Protein AF-A0A5Q2VBS4-F1 (afdb_monomer_lite)

Radius of gyration: 21.19 Å; chains: 1; bounding box: 33×41×61 Å

Organism: Serratia proteamaculans (NCBI:txid28151)

Structure (mmCIF, N/CA/C/O backbone):
data_AF-A0A5Q2VBS4-F1
#
_entry.id   AF-A0A5Q2VBS4-F1
#
loop_
_atom_site.group_PDB
_atom_site.id
_atom_site.type_symbol
_atom_site.label_atom_id
_atom_site.label_alt_id
_atom_site.label_comp_id
_atom_site.label_asym_id
_atom_site.label_entity_id
_atom_site.label_seq_id
_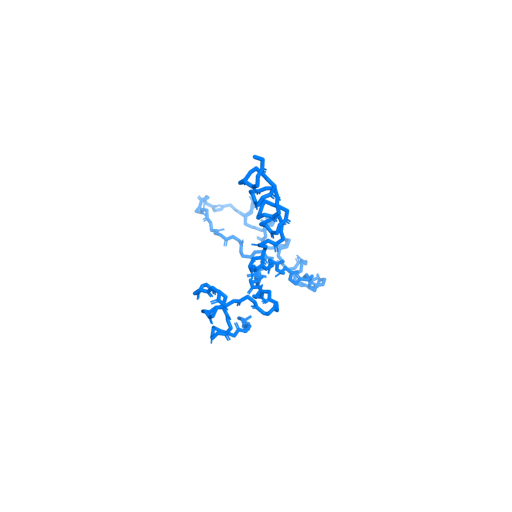atom_site.pdbx_PDB_ins_code
_atom_site.Cartn_x
_atom_site.Cartn_y
_atom_site.Cartn_z
_atom_site.occupancy
_atom_site.B_iso_or_equiv
_atom_site.auth_seq_id
_atom_site.auth_comp_id
_atom_site.auth_asym_id
_atom_site.auth_atom_id
_atom_site.pdbx_PDB_model_num
ATOM 1 N N . MET A 1 1 ? -15.558 30.916 27.218 1.00 55.53 1 MET A N 1
ATOM 2 C CA . MET A 1 1 ? -14.159 30.575 26.851 1.00 55.53 1 MET A CA 1
ATOM 3 C C . MET A 1 1 ? -13.826 29.078 26.900 1.00 55.53 1 MET A C 1
ATOM 5 O O . MET A 1 1 ? -12.965 28.667 26.139 1.00 55.53 1 MET A O 1
ATOM 9 N N . LYS A 1 2 ? -14.499 28.239 27.709 1.00 66.06 2 LYS A N 1
ATOM 10 C CA . LYS A 1 2 ? -14.224 26.783 27.789 1.00 66.06 2 LYS A CA 1
ATOM 11 C C . LYS A 1 2 ? -14.355 26.029 26.453 1.00 66.06 2 LYS A C 1
ATOM 13 O O . LYS A 1 2 ? -13.474 25.256 26.110 1.00 66.06 2 LYS A O 1
ATOM 18 N N . ILE A 1 3 ? -15.407 26.316 25.682 1.00 73.56 3 ILE A N 1
ATOM 19 C CA . ILE A 1 3 ? -15.711 25.614 24.419 1.00 73.56 3 ILE A CA 1
ATOM 20 C C . ILE A 1 3 ? -14.627 25.865 23.356 1.00 73.56 3 ILE A C 1
ATOM 22 O O . ILE A 1 3 ? -14.206 24.942 22.671 1.00 73.56 3 ILE A O 1
ATOM 26 N N . GLN A 1 4 ? -14.124 27.100 23.271 1.00 74.50 4 GLN A N 1
ATOM 27 C CA . GLN A 1 4 ? -13.070 27.483 22.324 1.00 74.50 4 GLN A CA 1
ATOM 28 C C . GLN A 1 4 ? -11.758 26.736 22.603 1.00 74.50 4 GLN A C 1
ATOM 30 O O . GLN A 1 4 ? -11.095 26.268 21.682 1.00 74.50 4 GLN A O 1
ATOM 35 N N . LEU A 1 5 ? -11.419 26.561 23.884 1.00 77.62 5 LEU A N 1
ATOM 36 C CA . LEU A 1 5 ? -10.225 25.826 24.290 1.00 77.62 5 LEU A CA 1
ATOM 37 C C . LEU A 1 5 ? -10.358 24.324 23.983 1.00 77.62 5 LEU A C 1
ATOM 39 O O . LEU A 1 5 ? -9.423 23.716 23.472 1.00 77.62 5 LEU A O 1
ATOM 43 N N . SER A 1 6 ? -11.536 23.736 24.219 1.00 77.00 6 SER A N 1
ATOM 44 C CA . SER A 1 6 ? -11.823 22.335 23.876 1.00 77.00 6 SER A CA 1
ATOM 45 C C . SER A 1 6 ? -11.724 22.056 22.372 1.00 77.00 6 SER A C 1
ATOM 47 O O . SER A 1 6 ? -11.183 21.025 21.980 1.00 77.00 6 SER A O 1
ATOM 49 N N . LEU A 1 7 ? -12.200 22.978 21.528 1.00 77.31 7 LEU A N 1
ATOM 50 C CA . LEU A 1 7 ? -12.106 22.855 20.069 1.00 77.31 7 LEU A CA 1
ATOM 51 C C . LEU A 1 7 ? -10.656 22.940 19.574 1.00 77.31 7 LEU A C 1
ATOM 53 O O . LEU A 1 7 ? -10.266 22.178 18.692 1.00 77.31 7 LEU A O 1
ATOM 57 N N . LEU A 1 8 ? -9.840 23.804 20.185 1.00 77.69 8 LEU A N 1
ATOM 58 C CA . LEU A 1 8 ? -8.404 23.904 19.909 1.00 77.69 8 LEU A CA 1
ATOM 59 C C . LEU A 1 8 ? -7.665 22.594 20.214 1.00 77.69 8 LEU A C 1
ATOM 61 O O . LEU A 1 8 ? -6.902 22.112 19.377 1.00 77.69 8 LEU A O 1
ATOM 65 N N . PHE A 1 9 ? -7.932 21.976 21.369 1.00 73.62 9 PHE A N 1
ATOM 66 C CA . PHE A 1 9 ? -7.343 20.677 21.718 1.00 73.62 9 PHE A CA 1
ATOM 67 C C . PHE A 1 9 ? -7.788 19.557 20.772 1.00 73.62 9 PHE A C 1
ATOM 69 O O . PHE A 1 9 ? -6.964 18.736 20.370 1.00 73.62 9 PHE A O 1
ATOM 76 N N . LEU A 1 10 ? -9.061 19.543 20.367 1.00 70.94 10 LEU A N 1
ATOM 77 C CA . LEU A 1 10 ? -9.569 18.551 19.420 1.00 70.94 10 LEU A CA 1
ATOM 78 C C . LEU A 1 10 ? -8.926 18.706 18.029 1.00 70.94 10 LEU A C 1
ATOM 80 O O . LEU A 1 10 ? -8.558 17.708 17.415 1.00 70.94 10 LEU A O 1
ATOM 84 N N . GLY A 1 11 ? -8.717 19.942 17.562 1.00 66.81 11 GLY A N 1
ATOM 85 C CA . GLY A 1 11 ? -8.020 20.228 16.303 1.00 66.81 11 GLY A CA 1
ATOM 86 C C . GLY A 1 11 ? -6.540 19.822 16.319 1.00 66.81 11 GLY A C 1
ATOM 87 O O . GLY A 1 11 ? -6.051 19.231 15.356 1.00 66.81 11 GLY A O 1
ATOM 88 N N . LEU A 1 12 ? -5.839 20.059 17.433 1.00 64.75 12 LEU A N 1
ATOM 89 C CA . LEU A 1 12 ? -4.443 19.636 17.624 1.00 64.75 12 LEU A CA 1
ATOM 90 C C . LEU A 1 12 ? -4.290 18.106 17.622 1.00 64.75 12 LEU A C 1
ATOM 92 O O . LEU A 1 12 ? -3.320 17.584 17.070 1.00 64.75 12 LEU A O 1
ATOM 96 N N . LEU A 1 13 ? -5.257 17.384 18.196 1.00 61.66 13 LEU A N 1
ATOM 97 C CA . LEU A 1 13 ? -5.301 15.917 18.178 1.00 61.66 13 LEU A CA 1
ATOM 98 C C . LEU A 1 13 ? -5.672 15.369 16.787 1.00 61.66 13 LEU A C 1
ATOM 100 O O . LEU A 1 13 ? -5.111 14.362 16.352 1.00 61.66 13 LEU A O 1
ATOM 104 N N . ALA A 1 14 ? -6.557 16.051 16.054 1.00 60.50 14 ALA A N 1
ATOM 105 C CA . ALA A 1 14 ? -6.974 15.656 14.707 1.00 60.50 14 ALA A CA 1
ATOM 106 C C . ALA A 1 14 ? -5.844 15.759 13.666 1.00 60.50 14 ALA A C 1
ATOM 108 O O . ALA A 1 14 ? -5.799 14.961 12.731 1.00 60.50 14 ALA A O 1
ATOM 109 N N . GLY A 1 15 ? -4.877 16.666 13.856 1.00 56.72 15 GLY A N 1
ATOM 110 C CA . GLY A 1 15 ? -3.699 16.789 12.986 1.00 56.72 15 GLY A CA 1
ATOM 111 C C . GLY A 1 15 ? -2.792 15.547 12.953 1.00 56.72 15 GLY A C 1
ATOM 112 O O . GLY A 1 15 ? -1.915 15.447 12.098 1.00 56.72 15 GLY A O 1
ATOM 113 N N . ARG A 1 16 ? -2.996 14.583 13.866 1.00 55.75 16 ARG A N 1
ATOM 114 C CA . ARG A 1 16 ? -2.279 13.296 13.924 1.00 55.75 16 ARG A CA 1
ATOM 115 C C . ARG A 1 16 ? -3.151 12.097 13.536 1.00 55.75 16 ARG A C 1
ATOM 117 O O . ARG A 1 16 ? -2.744 10.960 13.749 1.00 55.75 16 ARG A O 1
ATOM 124 N N . ALA A 1 17 ? -4.322 12.316 12.937 1.00 62.16 17 ALA A N 1
ATOM 125 C CA . ALA A 1 17 ? -5.250 11.252 12.549 1.00 62.16 17 ALA A CA 1
ATOM 126 C C . ALA A 1 17 ? -4.902 10.588 11.199 1.00 62.16 17 ALA A C 1
ATOM 128 O O . ALA A 1 17 ? -5.789 10.238 10.421 1.00 62.16 17 ALA A O 1
ATOM 129 N N . ALA A 1 18 ? -3.614 10.388 10.902 1.00 66.94 18 ALA A N 1
ATOM 130 C CA . ALA A 1 18 ? -3.220 9.518 9.799 1.00 66.94 18 ALA A CA 1
ATOM 131 C C . ALA A 1 18 ? -3.493 8.065 10.218 1.00 66.94 18 ALA A C 1
ATOM 133 O O . ALA A 1 18 ? -2.714 7.450 10.946 1.00 66.94 18 ALA A O 1
ATOM 134 N N . ALA A 1 19 ? -4.651 7.546 9.812 1.00 76.06 19 ALA A N 1
ATOM 135 C CA . ALA A 1 19 ? -5.103 6.202 10.161 1.00 76.06 19 ALA A CA 1
ATOM 136 C C . ALA A 1 19 ? -4.274 5.111 9.460 1.00 76.06 19 ALA A C 1
ATOM 138 O O . ALA A 1 19 ? -4.080 4.022 9.997 1.00 76.06 19 ALA A O 1
ATOM 139 N N . PHE A 1 20 ? -3.742 5.407 8.277 1.00 79.06 20 PHE A N 1
ATOM 140 C CA . PHE A 1 20 ? -2.914 4.496 7.499 1.00 79.06 20 PHE A CA 1
ATOM 141 C C . PHE A 1 20 ? -1.763 5.248 6.828 1.00 79.06 20 PHE A C 1
ATOM 143 O O . PHE A 1 20 ? -1.832 6.458 6.617 1.00 79.06 20 PHE A O 1
ATOM 150 N N . GLN A 1 21 ? -0.710 4.513 6.492 1.00 81.19 21 GLN A N 1
ATOM 151 C CA . GLN A 1 21 ? 0.467 5.006 5.795 1.00 81.19 21 GLN A CA 1
ATOM 152 C C . GLN A 1 21 ? 0.659 4.202 4.510 1.00 81.19 21 GLN A C 1
ATOM 154 O O . GLN A 1 21 ? 0.668 2.972 4.542 1.00 81.19 21 GLN A O 1
ATOM 159 N N . SER A 1 22 ? 0.828 4.886 3.379 1.00 81.44 22 SER A N 1
ATOM 160 C CA . SER A 1 22 ? 1.260 4.241 2.140 1.00 81.44 22 SER A CA 1
ATOM 161 C C . SER A 1 22 ? 2.738 3.878 2.248 1.00 81.44 22 SER A C 1
ATOM 163 O O . SER A 1 22 ? 3.571 4.728 2.568 1.00 81.44 22 SER A O 1
ATOM 165 N N . ARG A 1 23 ? 3.070 2.629 1.952 1.00 78.44 23 ARG A N 1
ATOM 166 C CA . ARG A 1 23 ? 4.433 2.134 1.838 1.00 78.44 23 ARG A CA 1
ATOM 167 C C . ARG A 1 23 ? 4.611 1.572 0.441 1.00 78.44 23 ARG A C 1
ATOM 169 O O . ARG A 1 23 ? 3.987 0.579 0.082 1.00 78.44 23 ARG A O 1
ATOM 176 N N . VAL A 1 24 ? 5.474 2.216 -0.326 1.00 74.88 24 VAL A N 1
ATOM 177 C CA . VAL A 1 24 ? 5.951 1.687 -1.600 1.00 74.88 24 VAL A CA 1
ATOM 178 C C . VAL A 1 24 ? 7.271 0.983 -1.287 1.00 74.88 24 VAL A C 1
ATOM 180 O O . VAL A 1 24 ? 8.171 1.635 -0.752 1.00 74.88 24 VAL A O 1
ATOM 183 N N . PRO A 1 25 ? 7.378 -0.344 -1.472 1.00 71.44 25 PRO A N 1
ATOM 184 C CA . PRO A 1 25 ? 8.660 -1.028 -1.374 1.00 71.44 25 PRO A CA 1
ATOM 185 C C . PRO A 1 25 ? 9.631 -0.435 -2.395 1.00 71.44 25 PRO A C 1
ATOM 187 O O . PRO A 1 25 ? 9.236 -0.190 -3.533 1.00 71.44 25 PRO A O 1
ATOM 190 N N . GLU A 1 26 ? 10.887 -0.227 -1.996 1.00 71.75 26 GLU A N 1
ATOM 191 C CA . GLU A 1 26 ? 11.934 0.130 -2.955 1.00 71.75 26 GLU A CA 1
ATOM 192 C C . GLU A 1 26 ? 12.052 -1.021 -3.971 1.00 71.75 26 GLU A C 1
ATOM 194 O O . GLU A 1 26 ? 12.259 -2.171 -3.554 1.00 71.75 26 GLU A O 1
ATOM 199 N N . PRO A 1 27 ? 11.869 -0.766 -5.277 1.00 68.31 27 PRO A N 1
ATOM 200 C CA . PRO A 1 27 ? 11.977 -1.813 -6.280 1.00 68.31 27 PRO A CA 1
ATOM 201 C C . PRO A 1 27 ? 13.412 -2.345 -6.322 1.00 68.31 27 PRO A C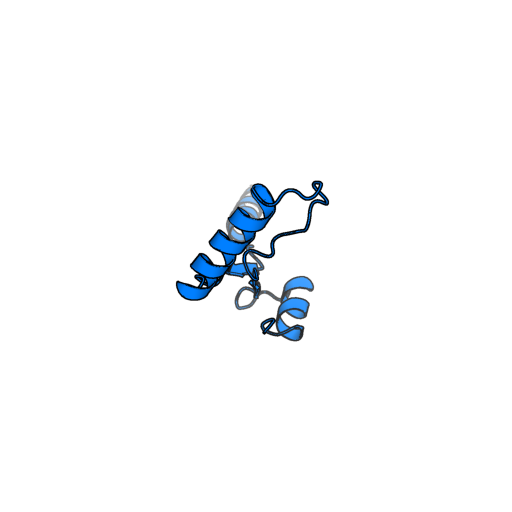 1
ATOM 203 O O . PRO A 1 27 ? 14.382 -1.589 -6.239 1.00 68.31 27 PRO A O 1
ATOM 206 N N . GLN A 1 28 ? 13.563 -3.666 -6.450 1.00 78.69 28 GLN A N 1
ATOM 207 C CA . GLN A 1 28 ? 14.891 -4.240 -6.653 1.00 78.69 28 GLN A CA 1
ATOM 208 C C . GLN A 1 28 ? 15.455 -3.757 -7.999 1.00 78.69 28 GLN A C 1
ATOM 210 O O . GLN A 1 28 ? 14.689 -3.664 -8.960 1.00 78.69 28 GLN A O 1
ATOM 215 N N . PRO A 1 29 ? 16.774 -3.523 -8.125 1.00 77.62 29 PRO A N 1
ATOM 216 C CA . PRO A 1 29 ? 17.372 -2.992 -9.354 1.00 77.62 29 PRO A CA 1
ATOM 217 C C . PRO A 1 29 ? 16.988 -3.772 -10.622 1.00 77.62 29 PRO A C 1
ATOM 219 O O . PRO A 1 29 ? 16.707 -3.181 -11.662 1.00 77.62 29 PRO A O 1
ATOM 222 N N . GLU A 1 30 ? 16.898 -5.102 -10.522 1.00 77.00 30 GLU A N 1
ATOM 223 C CA . GLU A 1 30 ? 16.485 -5.971 -11.632 1.00 77.00 30 GLU A CA 1
ATOM 224 C C . GLU A 1 30 ? 15.011 -5.781 -12.032 1.00 77.00 30 GLU A C 1
ATOM 226 O O . GLU A 1 30 ? 14.680 -5.822 -13.217 1.00 77.00 30 GLU A O 1
ATOM 231 N N . GLN A 1 31 ? 14.121 -5.530 -11.064 1.00 72.69 31 GLN A N 1
ATOM 232 C CA . GLN A 1 31 ? 12.709 -5.230 -11.332 1.00 72.69 31 GLN A CA 1
ATOM 233 C C . GLN A 1 31 ? 12.549 -3.865 -11.997 1.00 72.69 31 GLN A C 1
ATOM 235 O O . GLN A 1 31 ? 11.775 -3.746 -12.945 1.00 72.69 31 GLN A O 1
ATOM 240 N N . THR A 1 32 ? 13.313 -2.864 -11.550 1.00 76.25 32 THR A N 1
ATOM 241 C CA . THR A 1 32 ? 13.335 -1.532 -12.167 1.00 76.25 32 THR A CA 1
ATOM 242 C C . THR A 1 32 ? 13.756 -1.627 -13.630 1.00 76.25 32 THR A C 1
ATOM 244 O O . THR A 1 32 ? 13.035 -1.163 -14.508 1.00 76.25 32 THR A O 1
ATOM 247 N N . ARG A 1 33 ? 14.855 -2.334 -13.915 1.00 80.81 33 ARG A N 1
ATOM 248 C CA . ARG A 1 33 ? 15.368 -2.484 -15.283 1.00 80.81 33 ARG A CA 1
ATOM 249 C C . ARG A 1 33 ? 14.408 -3.253 -16.195 1.00 80.81 33 ARG A C 1
ATOM 251 O O . ARG A 1 33 ? 14.259 -2.928 -17.370 1.00 80.81 33 ARG A O 1
ATOM 258 N N . ALA A 1 34 ? 13.734 -4.276 -15.671 1.00 80.56 34 ALA A N 1
ATOM 259 C CA . ALA A 1 34 ? 12.710 -5.002 -16.418 1.00 80.56 34 ALA A CA 1
ATOM 260 C C . ALA A 1 34 ? 11.485 -4.123 -16.729 1.00 80.56 34 ALA A C 1
ATOM 262 O O . ALA A 1 34 ? 10.948 -4.200 -17.836 1.00 80.56 34 ALA A O 1
ATOM 263 N N . ALA A 1 35 ? 11.061 -3.280 -15.781 1.00 77.50 35 ALA A N 1
ATOM 264 C CA . ALA A 1 35 ? 9.970 -2.332 -15.981 1.00 77.50 35 ALA A CA 1
ATOM 265 C C . ALA A 1 35 ? 10.330 -1.265 -17.026 1.00 77.50 35 ALA A C 1
ATOM 267 O O . ALA A 1 35 ? 9.531 -1.014 -17.925 1.00 77.50 35 ALA A O 1
ATOM 268 N N . GLU A 1 36 ? 11.539 -0.703 -16.964 1.00 80.38 36 GLU A N 1
ATOM 269 C CA . GLU A 1 36 ? 12.051 0.263 -17.945 1.00 80.38 36 GLU A CA 1
ATOM 270 C C . GLU A 1 36 ? 12.037 -0.314 -19.364 1.00 80.38 36 GLU A C 1
ATOM 272 O O . GLU A 1 36 ? 11.399 0.253 -20.249 1.00 80.38 36 GLU A O 1
ATOM 277 N N . ASN A 1 37 ? 12.621 -1.501 -19.560 1.00 82.62 37 ASN A N 1
ATOM 278 C CA . ASN A 1 37 ? 12.627 -2.176 -20.862 1.00 82.62 37 ASN A CA 1
ATOM 279 C C . ASN A 1 37 ? 11.208 -2.489 -21.369 1.00 82.62 37 ASN A C 1
ATOM 281 O O . ASN A 1 37 ? 10.947 -2.458 -22.571 1.00 82.62 37 ASN A O 1
ATOM 285 N N . ASN A 1 38 ? 10.277 -2.825 -20.469 1.00 78.75 38 ASN A N 1
ATOM 286 C CA . ASN A 1 38 ? 8.888 -3.087 -20.840 1.00 78.75 38 ASN A CA 1
ATOM 287 C C . ASN A 1 38 ? 8.180 -1.814 -21.317 1.00 78.75 38 ASN A C 1
ATOM 289 O O . ASN A 1 38 ? 7.469 -1.855 -22.320 1.00 78.75 38 ASN A O 1
ATOM 293 N N . ILE A 1 39 ? 8.394 -0.697 -20.618 1.00 78.12 39 ILE A N 1
ATOM 294 C CA . ILE A 1 39 ? 7.852 0.612 -20.989 1.00 78.12 39 ILE A CA 1
ATOM 295 C C . ILE A 1 39 ? 8.434 1.050 -22.332 1.00 78.12 39 ILE A C 1
ATOM 297 O O . ILE A 1 39 ? 7.677 1.426 -23.223 1.00 78.12 39 ILE A O 1
ATOM 301 N N . GLU A 1 40 ? 9.752 0.944 -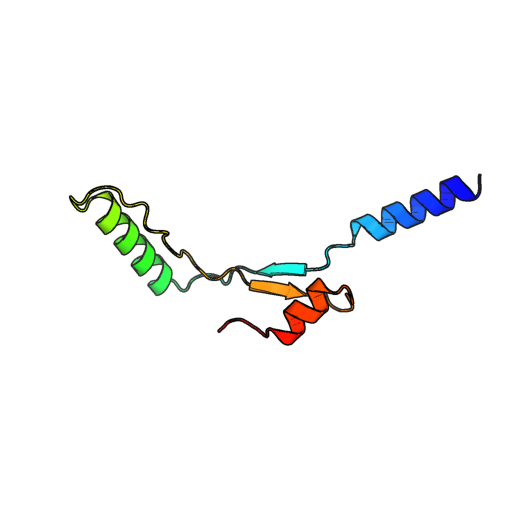22.502 1.00 81.88 40 GLU A N 1
ATOM 302 C CA . GLU A 1 40 ? 10.444 1.301 -23.740 1.00 81.88 40 GLU A CA 1
ATOM 303 C C . GLU A 1 40 ? 9.919 0.483 -24.927 1.00 81.88 40 GLU A C 1
ATOM 305 O O . GLU A 1 40 ? 9.467 1.049 -25.924 1.00 81.88 40 GLU A O 1
ATOM 310 N N . ASN A 1 41 ? 9.855 -0.845 -24.792 1.00 77.50 41 ASN A N 1
ATOM 311 C CA . ASN A 1 41 ? 9.332 -1.717 -25.844 1.00 77.50 41 ASN A CA 1
ATOM 312 C C . ASN A 1 41 ? 7.857 -1.456 -26.170 1.00 77.50 41 ASN A C 1
ATOM 314 O O . ASN A 1 41 ? 7.454 -1.633 -27.316 1.00 77.50 41 ASN A O 1
ATOM 318 N N . ARG A 1 42 ? 7.033 -1.053 -25.195 1.00 72.75 42 ARG A N 1
ATOM 319 C CA . ARG A 1 42 ? 5.622 -0.708 -25.439 1.00 72.75 42 ARG A CA 1
ATOM 320 C C . ARG A 1 42 ? 5.454 0.662 -26.084 1.00 72.75 42 ARG A C 1
ATOM 322 O O . ARG A 1 42 ? 4.534 0.835 -26.871 1.00 72.75 42 ARG A O 1
ATOM 329 N N . PHE A 1 43 ? 6.313 1.6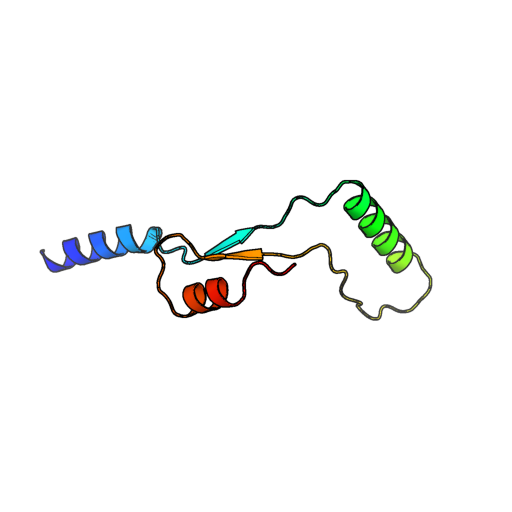21 -25.749 1.00 72.06 43 PHE A N 1
ATOM 330 C CA . PHE A 1 43 ? 6.243 2.975 -26.294 1.00 72.06 43 PHE A CA 1
ATOM 331 C C . PHE A 1 43 ? 6.778 3.046 -27.729 1.00 72.06 43 PHE A C 1
ATOM 333 O O . PHE A 1 43 ? 6.201 3.734 -28.567 1.00 72.06 43 PHE A O 1
ATOM 340 N N . TYR A 1 44 ? 7.858 2.316 -28.022 1.00 76.44 44 TYR A N 1
ATOM 341 C CA . TYR A 1 44 ? 8.486 2.295 -29.347 1.00 76.44 44 TYR A CA 1
ATOM 342 C C . TYR A 1 44 ? 8.069 1.097 -30.216 1.00 76.44 44 TYR A C 1
ATOM 344 O O . TYR A 1 44 ? 8.333 1.084 -31.419 1.00 76.44 44 TYR A O 1
ATOM 352 N N . GLY A 1 45 ? 7.405 0.092 -29.638 1.00 70.75 45 GLY A N 1
ATOM 353 C CA . GLY A 1 45 ? 6.817 -1.030 -30.367 1.00 70.75 45 GLY A CA 1
ATOM 354 C C . GLY A 1 45 ? 5.579 -0.587 -31.145 1.00 70.75 45 GLY A C 1
ATOM 355 O O . GLY A 1 45 ? 4.660 -0.003 -30.588 1.00 70.75 45 GLY A O 1
ATOM 356 N N . PHE A 1 46 ? 5.548 -0.883 -32.441 1.00 60.28 46 PHE A N 1
ATOM 357 C CA . PHE A 1 46 ? 4.614 -0.380 -33.460 1.00 60.28 46 PHE A CA 1
ATOM 358 C C . PHE A 1 46 ? 3.141 -0.857 -33.336 1.00 60.28 46 PHE A C 1
ATOM 360 O O . PHE A 1 46 ? 2.480 -1.108 -34.346 1.00 60.28 46 PHE A O 1
ATOM 367 N N . HIS A 1 47 ? 2.587 -0.988 -32.129 1.00 58.19 47 HIS A N 1
ATOM 368 C CA . HIS A 1 47 ? 1.205 -1.423 -31.915 1.00 58.19 47 HIS A CA 1
ATOM 369 C C . HIS A 1 47 ? 0.388 -0.359 -31.183 1.00 58.19 47 HIS A C 1
ATOM 371 O O . HIS A 1 47 ? 0.836 0.244 -30.213 1.00 58.19 47 HIS A O 1
ATOM 377 N N . ALA A 1 48 ? -0.806 -0.111 -31.726 1.00 55.03 48 ALA A N 1
ATOM 378 C CA . ALA A 1 48 ? -1.747 0.913 -31.308 1.00 55.03 48 ALA A CA 1
ATOM 379 C C . ALA A 1 48 ? -1.933 0.958 -29.784 1.00 55.03 48 ALA A C 1
ATOM 381 O O . ALA A 1 48 ? -1.995 -0.072 -29.116 1.00 55.03 48 ALA A O 1
ATOM 382 N N . LEU A 1 49 ? -2.006 2.191 -29.284 1.00 54.88 49 LEU A N 1
ATOM 383 C CA . LEU A 1 49 ? -2.125 2.594 -27.888 1.00 54.88 49 LEU A CA 1
ATOM 384 C C . LEU A 1 49 ? -3.430 2.093 -27.249 1.00 54.88 49 LEU A C 1
ATOM 386 O O . LEU A 1 49 ? -4.314 2.879 -26.913 1.00 54.88 49 LEU A O 1
ATOM 390 N N . ASP A 1 50 ? -3.541 0.795 -27.015 1.00 57.38 50 ASP A N 1
ATOM 391 C CA . ASP A 1 50 ? -4.377 0.311 -25.933 1.00 57.38 50 ASP A CA 1
ATOM 392 C C . ASP A 1 50 ? -3.614 0.684 -24.662 1.00 57.38 50 ASP A C 1
ATOM 394 O O . ASP A 1 50 ? -2.510 0.188 -24.434 1.00 57.38 50 ASP A O 1
ATOM 398 N N . ALA A 1 51 ? -4.133 1.628 -23.874 1.00 58.44 51 ALA A N 1
ATOM 399 C CA . ALA A 1 51 ? -3.511 2.095 -22.638 1.00 58.44 51 ALA A CA 1
ATOM 400 C C . ALA A 1 51 ? -3.437 0.949 -21.611 1.00 58.44 51 ALA A C 1
ATOM 402 O O . ALA A 1 51 ? -4.260 0.821 -20.707 1.00 58.44 51 ALA A O 1
ATOM 403 N N . GLN A 1 52 ? -2.460 0.065 -21.780 1.00 55.97 52 GLN A N 1
ATOM 404 C CA . GLN A 1 52 ? -2.209 -1.054 -20.896 1.00 55.97 52 GLN A CA 1
ATOM 405 C C . GLN A 1 52 ? -1.541 -0.498 -19.648 1.00 55.97 52 GLN A C 1
ATOM 407 O O . GLN A 1 52 ? -0.406 -0.020 -19.703 1.00 55.97 52 GLN A O 1
ATOM 412 N N . ALA A 1 53 ? -2.253 -0.559 -18.523 1.00 60.84 53 ALA A N 1
ATOM 413 C CA . ALA A 1 53 ? -1.722 -0.150 -17.234 1.00 60.84 53 ALA A CA 1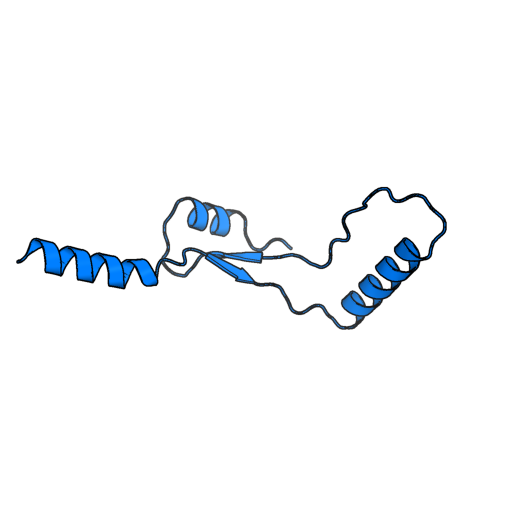
ATOM 414 C C . ALA A 1 53 ? -0.379 -0.856 -16.984 1.00 60.84 53 ALA A C 1
ATOM 416 O O . ALA A 1 53 ? -0.301 -2.086 -16.923 1.00 60.84 53 ALA A O 1
ATOM 417 N N . VAL A 1 54 ? 0.690 -0.070 -16.876 1.00 60.00 54 VAL A N 1
ATOM 418 C CA . VAL A 1 54 ? 1.994 -0.568 -16.447 1.00 60.00 54 VAL A CA 1
ATOM 419 C C . VAL A 1 54 ? 1.955 -0.606 -14.927 1.00 60.00 54 VAL A C 1
ATOM 421 O O . VAL A 1 54 ? 1.817 0.426 -14.273 1.00 60.00 54 VAL A O 1
ATOM 424 N N . ASN A 1 55 ? 2.015 -1.807 -14.358 1.00 61.72 55 ASN A N 1
ATOM 425 C CA . ASN A 1 55 ? 2.043 -1.977 -12.913 1.00 61.72 55 ASN A CA 1
ATOM 426 C C . ASN A 1 55 ? 3.481 -1.741 -12.425 1.00 61.72 55 ASN A C 1
ATOM 428 O O . ASN A 1 55 ? 4.310 -2.645 -12.471 1.00 61.72 55 ASN A O 1
ATOM 432 N N . ILE A 1 56 ? 3.786 -0.499 -12.035 1.00 60.97 56 ILE A N 1
ATOM 433 C CA . ILE A 1 56 ? 5.136 -0.047 -11.635 1.00 60.97 56 ILE A CA 1
ATOM 434 C C . ILE A 1 56 ? 5.487 -0.502 -10.199 1.00 60.97 56 ILE A C 1
ATOM 436 O O . ILE A 1 56 ? 6.605 -0.314 -9.731 1.00 60.97 56 ILE A O 1
ATOM 440 N N . GLY A 1 57 ? 4.561 -1.160 -9.495 1.00 62.50 57 GLY A N 1
ATOM 441 C CA . GLY A 1 57 ? 4.816 -1.754 -8.186 1.00 62.50 57 GLY A CA 1
ATOM 442 C C . GLY A 1 57 ? 3.560 -1.858 -7.330 1.00 62.50 57 GLY A C 1
ATOM 443 O O . GLY A 1 57 ? 2.514 -1.287 -7.639 1.00 62.50 57 GLY A O 1
ATOM 444 N N . THR A 1 58 ? 3.663 -2.583 -6.218 1.00 69.12 58 THR A N 1
ATOM 445 C CA . THR A 1 58 ? 2.585 -2.682 -5.233 1.00 69.12 58 THR A CA 1
ATOM 446 C C . THR A 1 58 ? 2.691 -1.532 -4.228 1.00 69.12 58 THR A C 1
ATOM 448 O O . THR A 1 58 ? 3.711 -1.339 -3.571 1.00 69.12 58 THR A O 1
ATOM 451 N N . CYS A 1 59 ? 1.629 -0.736 -4.094 1.00 70.25 59 CYS A N 1
ATOM 452 C CA . CYS A 1 59 ? 1.503 0.216 -2.992 1.00 70.25 59 CYS A CA 1
ATOM 453 C C . CYS A 1 59 ? 0.826 -0.497 -1.819 1.00 70.25 59 CYS A C 1
ATOM 455 O O . CYS A 1 59 ? -0.342 -0.873 -1.913 1.00 70.25 59 CYS A O 1
ATOM 457 N N . ALA A 1 60 ? 1.549 -0.700 -0.718 1.00 75.19 60 ALA A N 1
ATOM 458 C CA . ALA A 1 60 ? 0.980 -1.281 0.490 1.00 75.19 60 ALA A CA 1
ATOM 459 C C . ALA A 1 60 ? 0.376 -0.177 1.366 1.00 75.19 60 ALA A C 1
ATOM 461 O O . ALA A 1 60 ? 1.030 0.820 1.663 1.00 75.19 60 ALA A O 1
ATOM 462 N N . ALA A 1 61 ? -0.856 -0.359 1.834 1.00 81.06 61 ALA A N 1
ATOM 463 C CA . ALA A 1 61 ? -1.445 0.499 2.858 1.00 81.06 61 ALA A CA 1
ATOM 464 C C . ALA A 1 61 ? -1.263 -0.158 4.231 1.00 81.06 61 ALA A C 1
ATOM 466 O O . ALA A 1 61 ? -1.836 -1.210 4.508 1.00 81.06 61 ALA A O 1
ATOM 467 N N . LEU A 1 62 ? -0.460 0.457 5.099 1.00 84.31 62 LEU A N 1
ATOM 468 C CA . LEU A 1 62 ? -0.200 -0.041 6.446 1.00 84.31 62 LEU A CA 1
ATOM 469 C C . LEU A 1 62 ? -1.084 0.683 7.468 1.00 84.31 62 LEU A C 1
ATOM 471 O O . LEU A 1 62 ? -1.068 1.914 7.518 1.00 84.31 62 LEU A O 1
ATOM 475 N N . PRO A 1 63 ? -1.844 -0.037 8.307 1.00 83.88 63 PRO A N 1
ATOM 476 C CA . PRO A 1 63 ? -2.648 0.581 9.352 1.00 83.88 63 PRO A CA 1
ATOM 477 C C . PRO A 1 63 ? -1.750 1.114 10.475 1.00 83.88 63 PRO A C 1
ATOM 479 O O . PRO A 1 63 ? -0.866 0.408 10.961 1.00 83.88 63 PRO A O 1
ATOM 482 N N . GLN A 1 64 ? -2.012 2.339 10.934 1.00 83.81 64 GLN A N 1
ATOM 483 C CA . GLN A 1 64 ? -1.283 2.954 12.041 1.00 83.81 64 GLN A CA 1
ATOM 484 C C . GLN A 1 64 ? -1.471 2.145 13.332 1.00 83.81 64 GLN A C 1
ATOM 486 O O . GLN A 1 64 ? -2.562 1.624 13.612 1.00 83.81 64 GLN A O 1
ATOM 491 N N . ALA A 1 65 ? -0.417 2.047 14.144 1.00 79.19 65 ALA A N 1
ATOM 492 C CA . ALA A 1 65 ? -0.481 1.360 15.431 1.00 79.19 65 ALA A CA 1
ATOM 493 C C . ALA A 1 65 ? -1.552 2.004 16.333 1.00 79.19 65 ALA A C 1
ATOM 495 O O . ALA A 1 65 ? -1.593 3.220 16.502 1.00 79.19 65 ALA A O 1
ATOM 496 N N . GLY A 1 66 ? -2.460 1.188 16.875 1.00 79.94 66 GLY A N 1
ATOM 497 C CA . GLY A 1 66 ? -3.549 1.650 17.745 1.00 79.94 66 GLY A CA 1
ATOM 498 C C . GLY A 1 66 ? -4.775 2.253 17.041 1.00 79.94 66 GLY A C 1
ATOM 499 O O . GLY A 1 66 ? -5.781 2.492 17.708 1.00 79.94 66 GLY A O 1
ATOM 500 N N . CYS A 1 67 ? -4.766 2.456 15.714 1.00 83.12 67 CYS A N 1
ATOM 501 C CA . CYS A 1 67 ? -5.944 2.974 15.007 1.00 83.12 67 CYS A CA 1
ATOM 502 C C . CYS A 1 67 ? -7.019 1.888 14.830 1.00 83.12 67 CYS A C 1
ATOM 504 O O . CYS A 1 67 ? -6.777 0.875 14.174 1.00 83.12 67 CYS A O 1
ATOM 506 N N . GLN A 1 68 ? -8.212 2.090 15.388 1.00 82.94 68 GLN A N 1
ATOM 507 C CA . GLN A 1 68 ? -9.304 1.102 15.397 1.00 82.94 68 GLN A CA 1
ATOM 508 C C . GLN A 1 68 ? -10.460 1.465 14.453 1.00 82.94 68 GLN A C 1
ATOM 510 O O . GLN A 1 68 ? -11.564 0.945 14.591 1.00 82.94 68 GLN A O 1
ATOM 515 N N . CYS A 1 69 ? -10.242 2.370 13.493 1.00 85.25 69 CYS A N 1
ATOM 516 C CA . CYS A 1 69 ? -11.278 2.667 12.509 1.00 85.25 69 CYS A CA 1
ATOM 517 C C . CYS A 1 69 ? -11.544 1.440 11.619 1.00 85.25 69 CYS A C 1
ATOM 519 O O . CYS A 1 69 ? -10.665 0.595 11.421 1.00 85.25 69 CYS A O 1
ATOM 521 N N . ALA A 1 70 ? -12.754 1.358 11.056 1.00 83.44 70 ALA A N 1
ATOM 522 C CA . ALA A 1 70 ? -13.187 0.221 10.239 1.00 83.44 70 ALA A CA 1
ATOM 523 C C . ALA A 1 70 ? -12.195 -0.109 9.109 1.00 83.44 70 ALA A C 1
ATOM 525 O O . ALA A 1 70 ? -11.900 -1.275 8.855 1.00 83.44 70 ALA A O 1
ATOM 526 N N . PHE A 1 71 ? -11.615 0.924 8.492 1.00 83.50 71 PHE A N 1
ATOM 527 C CA . PHE A 1 71 ? -10.621 0.769 7.435 1.00 83.50 71 PHE A CA 1
ATOM 528 C C . PHE A 1 71 ? -9.313 0.136 7.934 1.00 83.50 71 PHE A C 1
ATOM 530 O O . PHE A 1 71 ? -8.809 -0.803 7.328 1.00 83.50 71 PHE A O 1
ATOM 537 N N . CYS A 1 72 ? -8.777 0.573 9.076 1.00 85.00 72 CYS A N 1
ATOM 538 C CA . CYS A 1 72 ? -7.570 -0.029 9.646 1.00 85.00 72 CYS A CA 1
ATOM 539 C C . CYS A 1 72 ? -7.796 -1.469 10.105 1.00 85.00 72 CYS A C 1
ATOM 541 O O . CYS A 1 72 ? -6.886 -2.288 10.006 1.00 85.00 72 CYS A O 1
ATOM 543 N N . THR A 1 73 ? -8.989 -1.795 10.603 1.00 86.50 73 THR A N 1
ATOM 544 C CA . THR A 1 73 ? -9.359 -3.178 10.930 1.00 86.50 73 THR A CA 1
ATOM 545 C C . THR A 1 73 ? -9.371 -4.047 9.675 1.00 86.50 73 THR A C 1
ATOM 547 O O . THR A 1 73 ? -8.757 -5.111 9.680 1.00 86.50 73 THR A O 1
ATOM 550 N N . MET A 1 74 ? -9.968 -3.558 8.584 1.00 86.19 74 MET A N 1
ATOM 551 C CA . MET A 1 74 ? -9.952 -4.234 7.283 1.00 86.19 74 MET A CA 1
ATOM 552 C C . MET A 1 74 ? -8.518 -4.460 6.781 1.00 86.19 74 MET A C 1
ATOM 554 O O . MET A 1 74 ? -8.171 -5.582 6.424 1.00 86.19 74 MET A O 1
ATOM 558 N N . LEU A 1 75 ? -7.656 -3.437 6.822 1.00 84.31 75 LEU A N 1
ATOM 559 C CA . LEU A 1 75 ? -6.255 -3.561 6.396 1.00 84.31 75 LEU A CA 1
ATOM 560 C C . LEU A 1 75 ? -5.471 -4.601 7.213 1.00 84.31 75 LEU A C 1
ATOM 562 O O . LEU A 1 75 ? -4.644 -5.318 6.659 1.00 84.31 75 LEU A O 1
ATOM 566 N N . ARG A 1 76 ? -5.734 -4.724 8.523 1.00 85.50 76 ARG A N 1
ATOM 567 C CA . ARG A 1 76 ? -5.098 -5.762 9.358 1.00 85.50 76 ARG A CA 1
ATOM 568 C C . ARG A 1 76 ? -5.578 -7.170 9.014 1.00 85.50 76 ARG A C 1
ATOM 570 O O . ARG A 1 76 ? -4.790 -8.102 9.110 1.00 85.50 76 ARG A O 1
ATOM 577 N N . GLN A 1 77 ? -6.844 -7.319 8.627 1.00 85.44 77 GLN A N 1
ATOM 578 C CA . GLN A 1 77 ? -7.423 -8.604 8.225 1.00 85.44 77 GLN A CA 1
ATOM 579 C C . GLN A 1 77 ? -6.974 -9.039 6.826 1.00 85.44 77 GLN A C 1
ATOM 581 O O . GLN A 1 77 ? -6.765 -10.227 6.605 1.00 85.44 77 GLN A O 1
ATOM 586 N N . ALA A 1 78 ? -6.796 -8.091 5.900 1.00 80.94 78 ALA A N 1
ATOM 587 C CA . ALA A 1 78 ? -6.328 -8.366 4.542 1.00 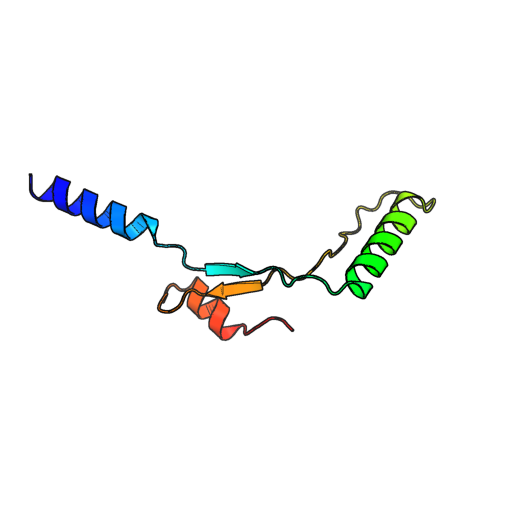80.94 78 ALA A CA 1
ATOM 588 C C . ALA A 1 78 ? -4.881 -8.900 4.498 1.00 80.94 78 ALA A C 1
ATOM 590 O O . ALA A 1 78 ? -4.512 -9.596 3.554 1.00 80.94 78 ALA A O 1
ATOM 591 N N . GLY A 1 79 ? -4.078 -8.617 5.532 1.00 66.12 79 GLY A N 1
ATOM 592 C CA . GLY A 1 79 ? -2.667 -8.999 5.593 1.00 66.12 79 GLY A CA 1
ATOM 593 C C . GLY A 1 79 ? -1.799 -8.226 4.585 1.00 66.12 79 GLY A C 1
ATOM 594 O O . GLY A 1 79 ? -2.311 -7.460 3.768 1.00 66.12 79 GLY A O 1
ATOM 595 N N . PRO A 1 80 ? -0.463 -8.374 4.639 1.00 59.81 80 PRO A N 1
ATOM 596 C CA . PRO A 1 80 ? 0.401 -7.816 3.607 1.00 59.81 80 PRO A CA 1
ATOM 597 C C . PRO A 1 80 ? 0.099 -8.528 2.283 1.00 59.81 80 PRO A C 1
ATOM 599 O O . PRO A 1 80 ? 0.259 -9.746 2.188 1.00 59.81 80 PRO A O 1
ATOM 602 N N . THR A 1 81 ? -0.352 -7.784 1.272 1.00 56.94 81 THR A N 1
ATOM 603 C CA . THR A 1 81 ? -0.482 -8.301 -0.096 1.00 56.94 81 THR A CA 1
ATOM 604 C C . THR A 1 81 ? 0.893 -8.788 -0.548 1.00 56.94 81 THR A C 1
ATOM 606 O O . THR A 1 81 ? 1.818 -7.977 -0.632 1.00 56.94 81 THR A O 1
ATOM 609 N N . LYS A 1 82 ? 1.029 -10.108 -0.725 1.00 42.28 82 LYS A N 1
ATOM 610 C CA . LYS A 1 82 ? 2.252 -10.766 -1.204 1.00 42.28 82 LYS A CA 1
ATOM 611 C C . LYS A 1 82 ? 2.549 -10.397 -2.649 1.00 42.28 82 LYS A C 1
ATOM 613 O O . LYS A 1 82 ? 1.575 -10.293 -3.426 1.00 42.28 82 LYS A O 1
#

Foldseek 3Di:
DVVVVVVVVVVVVVVPPPQKDKDFPDDDPVLQVVLVVVVVCVVPPPDDDPPDDRCSGDTQIAGDPPRDPPVNVVSVVVPTDD

Sequence (82 aa):
MKIQLSLLFLGLLAGRAAAFQSRVPEPQPEQTRAAENNIENRFYGFHALDAQAVNIGTCAALPQAGCQCAFCTMLRQAGPTK

pLDDT: mean 72.49, std 10.08, range [42.28, 86.5]

Secondary structure (DSSP, 8-state):
-HHHHHHHHHHHHHTT---EEEEPPPPPHHHHHHHHHHHHHHHHSSS------------EEEEPTT--SHHHHHHHHH----